Protein AF-S5U4H1-F1 (afdb_monomer_lite)

Radius of gyration: 19.57 Å; chains: 1; bounding box: 39×26×62 Å

Secondary structure (DSSP, 8-state):
-HHHHHHHHHTTGGGSHHHHHHHHHHHHHHHTT--GGGS-HHHHHHHHTSPPSS-TTS-SEEEEEEEEE--TTTS--EEEEEEE-TT--EEEEEESHHHHHHHTTS-HHHHHHHHHHTPPEE--S----GGGG--

Structure (mmCIF, N/CA/C/O backbone):
data_AF-S5U4H1-F1
#
_entry.id   AF-S5U4H1-F1
#
loop_
_atom_site.group_PDB
_atom_site.id
_atom_site.type_symbol
_atom_site.label_atom_id
_atom_site.label_alt_id
_atom_site.label_comp_id
_atom_site.label_asym_id
_atom_site.label_entity_id
_atom_site.label_seq_id
_atom_site.pdbx_PDB_ins_code
_atom_site.Cartn_x
_atom_site.Cartn_y
_atom_site.Cartn_z
_atom_site.occupancy
_atom_site.B_iso_or_equiv
_atom_site.auth_seq_id
_atom_site.auth_comp_id
_atom_site.auth_asym_id
_atom_site.auth_atom_id
_atom_site.pdbx_PDB_model_num
ATOM 1 N N . MET A 1 1 ? 8.589 0.897 -22.927 1.00 84.12 1 MET A N 1
ATOM 2 C CA . MET A 1 1 ? 9.358 1.305 -21.729 1.00 84.12 1 MET A CA 1
ATOM 3 C C . MET A 1 1 ? 8.485 1.900 -20.622 1.00 84.12 1 MET A C 1
ATOM 5 O O . MET A 1 1 ? 8.390 1.285 -19.571 1.00 84.12 1 MET A O 1
ATOM 9 N N . PHE A 1 2 ? 7.775 3.015 -20.851 1.00 85.06 2 PHE A N 1
ATOM 10 C CA . PHE A 1 2 ? 6.948 3.681 -19.823 1.00 85.06 2 PHE A CA 1
ATOM 11 C C . PHE A 1 2 ? 6.022 2.737 -19.030 1.00 85.06 2 PHE A C 1
ATOM 13 O O . PHE A 1 2 ? 6.059 2.735 -17.803 1.00 85.06 2 PHE A O 1
ATOM 20 N N . LYS A 1 3 ? 5.258 1.877 -19.722 1.00 88.88 3 LYS A N 1
ATOM 21 C CA . LYS A 1 3 ? 4.344 0.912 -19.085 1.00 88.88 3 LYS A CA 1
ATOM 22 C C . LYS A 1 3 ? 5.059 -0.038 -18.112 1.00 88.88 3 LYS A C 1
ATOM 24 O O . LYS A 1 3 ? 4.545 -0.269 -17.030 1.00 88.88 3 LYS A O 1
ATOM 29 N N . ILE A 1 4 ? 6.251 -0.527 -18.463 1.00 90.94 4 ILE A N 1
ATOM 30 C CA . ILE A 1 4 ? 7.051 -1.424 -17.610 1.00 90.94 4 ILE A CA 1
ATOM 31 C C . ILE A 1 4 ? 7.493 -0.689 -16.341 1.00 90.94 4 ILE A C 1
ATOM 33 O O . ILE A 1 4 ? 7.257 -1.178 -15.239 1.00 90.94 4 ILE A O 1
ATOM 37 N N . CYS A 1 5 ? 8.070 0.512 -16.482 1.00 91.12 5 CYS A N 1
ATOM 38 C CA . CYS A 1 5 ? 8.473 1.325 -15.330 1.00 91.12 5 CYS A CA 1
ATOM 39 C C . CYS A 1 5 ? 7.283 1.627 -14.413 1.00 91.12 5 CYS A C 1
ATOM 41 O O . CYS A 1 5 ? 7.394 1.514 -13.195 1.00 91.12 5 CYS A O 1
ATOM 43 N N . LEU A 1 6 ? 6.134 1.971 -15.000 1.00 90.31 6 LEU A N 1
ATOM 44 C CA . LEU A 1 6 ? 4.914 2.239 -14.253 1.00 90.31 6 LEU A CA 1
ATOM 45 C C . LEU A 1 6 ? 4.444 1.001 -13.476 1.00 90.31 6 LEU A C 1
ATOM 47 O O . LEU A 1 6 ? 4.131 1.119 -12.296 1.00 90.31 6 LEU A O 1
ATOM 51 N N . THR A 1 7 ? 4.449 -0.186 -14.089 1.00 90.44 7 THR A N 1
ATOM 52 C CA . THR A 1 7 ? 4.099 -1.440 -13.403 1.00 90.44 7 THR A CA 1
ATOM 53 C C . THR A 1 7 ? 5.049 -1.745 -12.240 1.00 90.44 7 THR A C 1
ATOM 55 O O . THR A 1 7 ? 4.583 -2.096 -11.157 1.00 90.44 7 THR A O 1
ATOM 58 N N . ILE A 1 8 ? 6.362 -1.541 -12.408 1.00 91.19 8 ILE A N 1
ATOM 59 C CA . ILE A 1 8 ? 7.360 -1.707 -11.331 1.00 91.19 8 ILE A CA 1
ATOM 60 C C . ILE A 1 8 ? 7.074 -0.756 -10.156 1.00 91.19 8 ILE A C 1
ATOM 62 O O . ILE A 1 8 ? 7.193 -1.145 -8.991 1.00 91.19 8 ILE A O 1
ATOM 66 N N . LEU A 1 9 ? 6.680 0.488 -10.440 1.00 88.25 9 LEU A N 1
ATOM 67 C CA . LEU A 1 9 ? 6.338 1.472 -9.412 1.00 88.25 9 LEU A CA 1
ATOM 68 C C . LEU A 1 9 ? 5.032 1.118 -8.688 1.00 88.25 9 LEU A C 1
ATOM 70 O O . LEU A 1 9 ? 5.018 1.093 -7.458 1.00 88.25 9 LEU A O 1
ATOM 74 N N . ILE A 1 10 ? 3.971 0.794 -9.435 1.00 85.12 10 ILE A N 1
ATOM 75 C CA . ILE A 1 10 ? 2.646 0.445 -8.894 1.00 85.12 10 ILE A CA 1
ATOM 76 C C . ILE A 1 10 ? 2.713 -0.801 -8.006 1.00 85.12 10 ILE A C 1
ATOM 78 O O . ILE A 1 10 ? 2.098 -0.821 -6.943 1.00 85.12 10 ILE A O 1
ATOM 82 N N . ASN A 1 11 ? 3.495 -1.809 -8.394 1.00 86.06 11 ASN A N 1
ATOM 83 C CA . ASN A 1 11 ? 3.645 -3.039 -7.615 1.00 86.06 11 ASN A CA 1
ATOM 84 C C . ASN A 1 11 ? 4.663 -2.907 -6.464 1.00 86.06 11 ASN A C 1
ATOM 86 O O . ASN A 1 11 ? 4.898 -3.860 -5.721 1.00 86.06 11 ASN A O 1
ATOM 90 N N . GLY A 1 12 ? 5.313 -1.748 -6.312 1.00 84.88 12 GLY A N 1
ATOM 91 C CA . GLY A 1 12 ? 6.340 -1.532 -5.290 1.00 84.88 12 GLY A CA 1
ATOM 92 C C . GLY A 1 12 ? 7.660 -2.264 -5.552 1.00 84.88 12 GLY A C 1
ATOM 93 O O . GLY A 1 12 ? 8.528 -2.287 -4.687 1.00 84.88 12 GLY A O 1
ATOM 94 N N . LEU A 1 13 ? 7.863 -2.834 -6.740 1.00 89.88 13 LEU A N 1
ATOM 95 C CA . LEU A 1 13 ? 9.038 -3.650 -7.071 1.00 89.88 13 LEU A CA 1
ATOM 96 C C . LEU A 1 13 ? 10.346 -2.847 -7.119 1.00 89.88 13 LEU A C 1
ATOM 98 O O . LEU A 1 13 ? 11.428 -3.422 -7.060 1.00 89.88 13 LEU A O 1
ATOM 102 N N . HIS A 1 14 ? 10.270 -1.517 -7.146 1.00 90.31 14 HIS A N 1
ATOM 103 C CA . HIS A 1 14 ? 11.418 -0.619 -6.996 1.00 90.31 14 HIS A CA 1
ATOM 104 C C . HIS A 1 14 ? 12.097 -0.683 -5.613 1.00 90.31 14 HIS A C 1
ATOM 106 O O . HIS A 1 14 ? 13.197 -0.158 -5.472 1.00 90.31 14 HIS A O 1
ATOM 112 N N . TYR A 1 15 ? 11.481 -1.336 -4.615 1.00 86.44 15 TYR A N 1
ATOM 113 C CA . TYR A 1 15 ? 12.135 -1.692 -3.344 1.00 86.44 15 TYR A CA 1
ATOM 114 C C . TYR A 1 15 ? 13.013 -2.942 -3.428 1.00 86.44 15 TYR A C 1
ATOM 116 O O . TYR A 1 15 ? 13.716 -3.253 -2.470 1.00 86.44 15 TYR A O 1
ATOM 124 N N . THR A 1 16 ? 12.964 -3.675 -4.539 1.00 89.00 16 THR A N 1
ATOM 125 C CA . THR A 1 16 ? 13.850 -4.817 -4.784 1.00 89.00 16 THR A CA 1
ATOM 126 C C . THR A 1 16 ? 15.118 -4.351 -5.489 1.00 89.00 16 THR A C 1
ATOM 128 O O . THR A 1 16 ? 15.075 -3.416 -6.291 1.00 89.00 16 THR A O 1
ATOM 131 N N . ASP A 1 17 ? 16.237 -5.040 -5.261 1.00 90.31 17 ASP A N 1
ATOM 132 C CA . ASP A 1 17 ? 17.506 -4.707 -5.921 1.00 90.31 17 ASP A CA 1
ATOM 133 C C . ASP A 1 17 ? 17.388 -4.736 -7.450 1.00 90.31 17 ASP A C 1
ATOM 135 O O . ASP A 1 17 ? 17.949 -3.880 -8.134 1.00 90.31 17 ASP A O 1
ATOM 139 N N . LYS A 1 18 ? 16.639 -5.706 -7.992 1.00 92.06 18 LYS A N 1
ATOM 140 C CA . LYS A 1 18 ? 16.431 -5.859 -9.438 1.00 92.06 18 LYS A CA 1
ATOM 141 C C . LYS A 1 18 ? 15.586 -4.715 -10.000 1.00 92.06 18 LYS A C 1
ATOM 143 O O . LYS A 1 18 ? 16.014 -4.039 -10.930 1.00 92.06 18 LYS A O 1
ATOM 148 N N . GLY A 1 19 ? 14.430 -4.438 -9.392 1.00 92.00 19 GLY A N 1
ATOM 149 C CA . GLY A 1 19 ? 13.555 -3.347 -9.827 1.00 92.00 19 GLY A CA 1
ATOM 150 C C . GLY A 1 19 ? 14.214 -1.971 -9.703 1.00 92.00 19 GLY A C 1
ATOM 151 O O . GLY A 1 19 ? 14.076 -1.143 -10.602 1.00 92.00 19 GLY A O 1
ATOM 152 N N . HIS A 1 20 ? 14.984 -1.736 -8.636 1.00 91.62 20 HIS A N 1
ATOM 153 C CA . HIS A 1 20 ? 15.743 -0.499 -8.454 1.00 91.62 20 HIS A CA 1
ATOM 154 C C . HIS A 1 20 ? 16.811 -0.313 -9.542 1.00 91.62 20 HIS A C 1
ATOM 156 O O . HIS A 1 20 ? 16.839 0.722 -10.211 1.00 91.62 20 HIS A O 1
ATOM 162 N N . LYS A 1 21 ? 17.658 -1.329 -9.766 1.00 93.00 21 LYS A N 1
ATOM 163 C CA . LYS A 1 21 ? 18.706 -1.297 -10.802 1.00 93.00 21 LYS A CA 1
ATOM 164 C C . LYS A 1 21 ? 18.123 -1.088 -12.196 1.00 93.00 21 LYS A C 1
ATOM 166 O O . LYS A 1 21 ? 18.650 -0.280 -12.961 1.00 93.00 21 LYS A O 1
ATOM 171 N N . PHE A 1 22 ? 17.017 -1.760 -12.503 1.00 93.12 22 PHE A N 1
ATOM 172 C CA . PHE A 1 22 ? 16.329 -1.599 -13.776 1.00 93.12 22 PHE A CA 1
ATOM 173 C C . PHE A 1 22 ? 15.840 -0.161 -13.990 1.00 93.12 22 PHE A C 1
ATOM 175 O O . PHE A 1 22 ? 16.097 0.422 -15.041 1.00 93.12 22 PHE A O 1
ATOM 182 N N . LEU A 1 23 ? 15.192 0.454 -12.990 1.00 91.62 23 LEU A N 1
ATOM 183 C CA . LEU A 1 23 ? 14.710 1.837 -13.099 1.00 91.62 23 LEU A CA 1
ATOM 184 C C . LEU A 1 23 ? 15.846 2.855 -13.260 1.00 91.62 23 LEU A C 1
ATOM 186 O O . LEU A 1 23 ? 15.699 3.797 -14.036 1.00 91.62 23 LEU A O 1
ATOM 190 N N . LEU A 1 24 ? 16.988 2.655 -12.594 1.00 90.44 24 LEU A N 1
ATOM 191 C CA . LEU A 1 24 ? 18.173 3.498 -12.801 1.00 90.44 24 LEU A CA 1
ATOM 192 C C . LEU A 1 24 ? 18.696 3.413 -14.242 1.00 90.44 24 LEU A C 1
ATOM 194 O O . LEU A 1 24 ? 19.126 4.415 -14.814 1.00 90.44 24 LEU A O 1
ATOM 198 N N . ASN A 1 25 ? 18.638 2.225 -14.846 1.00 88.50 25 ASN A N 1
ATOM 199 C CA . ASN A 1 25 ? 19.072 2.008 -16.224 1.00 88.50 25 ASN A CA 1
ATOM 200 C C . ASN A 1 25 ? 17.993 2.339 -17.268 1.00 88.50 25 ASN A C 1
ATOM 202 O O . ASN A 1 25 ? 18.329 2.515 -18.438 1.00 88.50 25 ASN A O 1
ATOM 206 N N . ALA A 1 26 ? 16.730 2.511 -16.867 1.00 86.56 26 ALA A N 1
ATOM 207 C CA . ALA A 1 26 ? 15.622 2.803 -17.774 1.00 86.56 26 ALA A CA 1
ATOM 208 C C . ALA A 1 26 ? 15.862 4.058 -18.625 1.00 86.56 26 ALA A C 1
ATOM 210 O O . ALA A 1 26 ? 15.556 4.058 -19.817 1.00 86.56 26 ALA A O 1
ATOM 211 N N . ASN A 1 27 ? 16.483 5.093 -18.049 1.00 79.06 27 ASN A N 1
ATOM 212 C CA . ASN A 1 27 ? 16.847 6.305 -18.787 1.00 79.06 27 ASN A CA 1
ATOM 213 C C . ASN A 1 27 ? 17.827 6.024 -19.933 1.00 79.06 27 ASN A C 1
ATOM 215 O O . ASN A 1 27 ? 17.708 6.640 -20.986 1.00 79.06 27 ASN A O 1
ATOM 219 N N . LYS A 1 28 ? 18.752 5.070 -19.770 1.00 81.69 28 LYS A N 1
ATOM 220 C CA . LYS A 1 28 ? 19.687 4.675 -20.835 1.00 81.69 28 LYS A CA 1
ATOM 221 C C . LYS A 1 28 ? 18.957 3.970 -21.975 1.00 81.69 28 LYS A C 1
ATOM 223 O O . LYS A 1 28 ? 19.243 4.240 -23.135 1.00 81.69 28 LYS A O 1
ATOM 228 N N . TYR A 1 29 ? 17.983 3.116 -21.659 1.00 80.56 29 TYR A N 1
ATOM 229 C CA . TYR A 1 29 ? 17.185 2.430 -22.679 1.00 80.56 29 TYR A CA 1
ATOM 230 C C . TYR A 1 29 ? 16.307 3.398 -23.481 1.00 80.56 29 TYR A C 1
ATO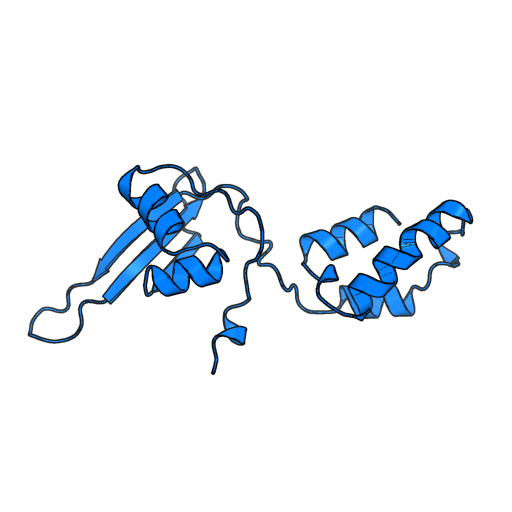M 232 O O . TYR A 1 29 ? 16.150 3.225 -24.686 1.00 80.56 29 TYR A O 1
ATOM 240 N N . ILE A 1 30 ? 15.775 4.434 -22.824 1.00 77.25 30 ILE A N 1
ATOM 241 C CA . ILE A 1 30 ? 14.987 5.492 -23.474 1.00 77.25 30 ILE A CA 1
ATOM 242 C C . ILE A 1 30 ? 15.889 6.397 -24.324 1.00 77.25 30 ILE A C 1
ATOM 244 O O . ILE A 1 30 ? 15.559 6.670 -25.473 1.00 77.25 30 ILE A O 1
ATOM 248 N N . ALA A 1 31 ? 17.027 6.842 -23.783 1.00 75.38 31 ALA A N 1
ATOM 249 C CA . ALA A 1 31 ? 17.933 7.769 -24.464 1.00 75.38 31 ALA A CA 1
ATOM 250 C C . ALA A 1 31 ? 18.606 7.158 -25.702 1.00 75.38 31 ALA A C 1
ATOM 252 O O . ALA A 1 31 ? 18.852 7.862 -26.676 1.00 75.38 31 ALA A O 1
ATOM 253 N N . ASN A 1 32 ? 18.867 5.850 -25.686 1.00 76.69 32 ASN A N 1
ATOM 254 C CA . ASN A 1 32 ? 19.513 5.156 -26.798 1.00 76.69 32 ASN A CA 1
ATOM 255 C C . ASN A 1 32 ? 18.550 4.778 -27.938 1.00 76.69 32 ASN A C 1
ATOM 257 O O . ASN A 1 32 ? 18.984 4.104 -28.867 1.00 76.69 32 ASN A O 1
ATOM 261 N N . ASN A 1 33 ? 17.265 5.170 -27.882 1.00 69.06 33 ASN A N 1
ATOM 262 C CA . ASN A 1 33 ? 16.245 4.789 -28.871 1.00 69.06 33 ASN A CA 1
ATOM 263 C C . ASN A 1 33 ? 16.246 3.281 -29.183 1.00 69.06 33 ASN A C 1
ATOM 265 O O . ASN A 1 33 ? 16.021 2.870 -30.323 1.00 69.06 33 ASN A O 1
ATOM 269 N N . LEU A 1 34 ? 16.515 2.450 -28.169 1.00 72.06 34 LEU A N 1
ATOM 270 C CA . LEU A 1 34 ? 16.529 1.006 -28.357 1.00 72.06 34 LEU A CA 1
ATOM 271 C C . LEU A 1 34 ? 15.177 0.561 -28.900 1.00 72.06 34 LEU A C 1
ATOM 273 O O . LEU A 1 34 ? 14.123 0.982 -28.403 1.00 72.06 34 LEU A O 1
ATOM 277 N N . SER A 1 35 ? 15.213 -0.297 -29.919 1.00 74.94 35 SER A N 1
ATOM 278 C CA . SER A 1 35 ? 13.987 -0.889 -30.420 1.00 74.94 35 SER A CA 1
ATOM 279 C C . SER A 1 35 ? 13.366 -1.737 -29.314 1.00 74.94 35 SER A C 1
ATOM 281 O O . SER A 1 35 ? 14.030 -2.192 -28.379 1.00 74.94 35 SER A O 1
ATOM 283 N N . ILE A 1 36 ? 12.063 -1.981 -29.417 1.00 76.56 36 ILE A N 1
ATOM 284 C CA . ILE A 1 36 ? 11.368 -2.814 -28.437 1.00 76.56 36 ILE A CA 1
ATOM 285 C C . ILE A 1 36 ? 11.975 -4.223 -28.340 1.00 76.56 36 ILE A C 1
ATOM 287 O O . ILE A 1 36 ? 11.863 -4.848 -27.294 1.00 76.56 36 ILE A O 1
ATOM 291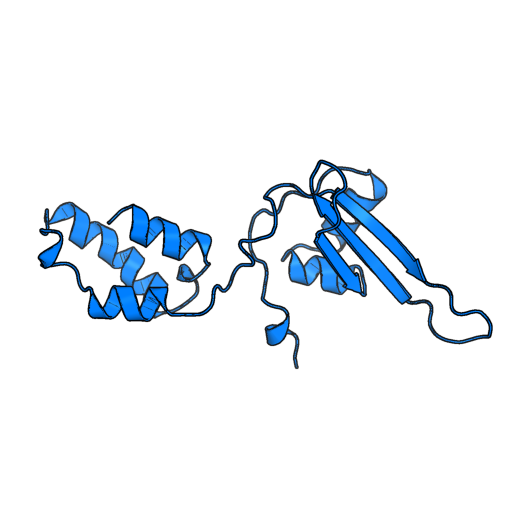 N N . LEU A 1 37 ? 12.640 -4.702 -29.395 1.00 77.81 37 LEU A N 1
ATOM 292 C CA . LEU A 1 37 ? 13.277 -6.018 -29.453 1.00 77.81 37 LEU A CA 1
ATOM 293 C C . LEU A 1 37 ? 14.597 -6.070 -28.670 1.00 77.81 37 LEU A C 1
ATOM 295 O O . LEU A 1 37 ? 14.965 -7.137 -28.191 1.00 77.81 37 LEU A O 1
ATOM 299 N N . ASP A 1 38 ? 15.256 -4.926 -28.477 1.00 82.56 38 ASP A N 1
ATOM 300 C CA . ASP A 1 38 ? 16.577 -4.828 -27.836 1.00 82.56 38 ASP A CA 1
ATOM 301 C C . ASP A 1 38 ? 16.494 -4.594 -26.321 1.00 82.56 38 ASP A C 1
ATOM 303 O O . ASP A 1 38 ? 17.507 -4.430 -25.636 1.00 82.56 38 ASP A O 1
ATOM 307 N N . LEU A 1 39 ? 15.278 -4.537 -25.773 1.00 84.88 39 LEU A N 1
ATOM 308 C CA . LEU A 1 39 ? 15.083 -4.417 -24.336 1.00 84.88 39 LEU A CA 1
ATOM 309 C C . LEU A 1 39 ? 15.531 -5.704 -23.625 1.00 84.88 39 LEU A C 1
ATOM 311 O O . LEU A 1 39 ? 15.392 -6.799 -24.174 1.00 84.88 39 LEU A O 1
ATOM 315 N N . PRO A 1 40 ? 16.020 -5.610 -22.374 1.00 89.31 40 PRO A N 1
ATOM 316 C CA . PRO A 1 40 ? 16.428 -6.774 -21.593 1.00 89.31 40 PRO A CA 1
ATOM 317 C C . PRO A 1 40 ? 15.197 -7.544 -21.083 1.00 89.31 40 PRO A C 1
ATOM 319 O O . PRO A 1 40 ? 14.912 -7.577 -19.887 1.00 89.31 40 PRO A O 1
ATOM 322 N N . TRP A 1 41 ? 14.444 -8.167 -21.994 1.00 90.38 41 TRP A N 1
ATOM 323 C CA . TRP A 1 41 ? 13.164 -8.826 -21.713 1.00 90.38 41 TRP A CA 1
ATOM 324 C C . TRP A 1 41 ? 13.260 -9.872 -20.614 1.00 90.38 41 TRP A C 1
ATOM 326 O O . TRP A 1 41 ? 12.424 -9.894 -19.722 1.00 90.38 41 TRP A O 1
ATOM 336 N N . LYS A 1 42 ? 14.343 -10.652 -20.594 1.00 92.31 42 LYS A N 1
ATOM 337 C CA . LYS A 1 42 ? 14.583 -11.638 -19.536 1.00 92.31 42 LYS A CA 1
ATOM 338 C C . LYS A 1 42 ? 14.648 -11.012 -18.137 1.00 92.31 42 LYS A C 1
ATOM 340 O O . LYS A 1 42 ? 14.146 -11.599 -17.187 1.00 92.31 42 LYS A O 1
ATOM 345 N N . GLU A 1 43 ? 15.272 -9.841 -18.002 1.00 92.06 43 GLU A N 1
ATOM 346 C CA . GLU A 1 43 ? 15.332 -9.115 -16.727 1.00 92.06 43 GLU A CA 1
ATOM 347 C C . GLU A 1 43 ? 13.971 -8.500 -16.387 1.00 92.06 43 GLU A C 1
ATOM 349 O O . GLU A 1 43 ? 13.526 -8.571 -15.244 1.00 92.06 43 GLU A O 1
ATOM 354 N N . ILE A 1 44 ? 13.283 -7.945 -17.389 1.00 92.94 44 ILE A N 1
ATOM 355 C CA . ILE A 1 44 ? 11.939 -7.380 -17.232 1.00 92.94 44 ILE A CA 1
ATOM 356 C C . ILE A 1 44 ? 10.964 -8.447 -16.727 1.00 92.94 44 ILE A C 1
ATOM 358 O O . ILE A 1 44 ? 10.268 -8.208 -15.743 1.00 92.94 44 ILE A O 1
ATOM 362 N N . ASP A 1 45 ? 10.941 -9.624 -17.345 1.00 94.56 45 ASP A N 1
ATOM 363 C CA . ASP A 1 45 ? 10.041 -10.719 -16.977 1.00 94.56 45 ASP A CA 1
ATOM 364 C C . ASP A 1 45 ? 10.349 -11.260 -15.572 1.00 94.56 45 ASP A C 1
ATOM 366 O O . ASP A 1 45 ? 9.444 -11.521 -14.776 1.00 94.56 45 ASP A O 1
ATOM 370 N N . ASP A 1 46 ? 11.629 -11.361 -15.214 1.00 95.25 46 ASP A N 1
ATOM 371 C CA . ASP A 1 46 ? 12.072 -11.765 -13.874 1.00 95.25 46 ASP A CA 1
ATOM 372 C C . ASP A 1 46 ? 11.715 -10.727 -12.791 1.00 95.25 46 ASP A C 1
ATOM 374 O O . ASP A 1 46 ? 11.429 -11.086 -11.650 1.00 95.25 46 ASP A O 1
ATOM 378 N N . ILE A 1 47 ? 11.664 -9.435 -13.128 1.00 94.50 47 ILE A N 1
ATOM 379 C CA . ILE A 1 47 ? 11.143 -8.402 -12.223 1.00 94.50 47 ILE A CA 1
ATOM 380 C C . ILE A 1 47 ? 9.618 -8.504 -12.127 1.00 94.50 47 ILE A C 1
ATOM 382 O O . ILE A 1 47 ? 9.077 -8.564 -11.026 1.00 94.50 47 ILE A O 1
ATOM 386 N N . LEU A 1 48 ? 8.912 -8.526 -13.259 1.00 93.44 48 LEU A N 1
ATOM 387 C CA . LEU A 1 48 ? 7.447 -8.470 -13.306 1.00 93.44 48 LEU A CA 1
ATOM 388 C C . LEU A 1 48 ? 6.756 -9.740 -12.788 1.00 93.44 48 LEU A C 1
ATOM 390 O O . LEU A 1 48 ? 5.589 -9.673 -12.408 1.00 93.44 48 LEU A O 1
ATOM 394 N N . SER A 1 49 ? 7.461 -10.871 -12.737 1.00 93.62 49 SER A N 1
ATOM 395 C CA . SER A 1 49 ? 6.977 -12.118 -12.127 1.00 93.62 49 SER A CA 1
ATOM 396 C C . SER A 1 49 ? 7.055 -12.132 -10.596 1.00 93.62 49 SER A C 1
ATOM 398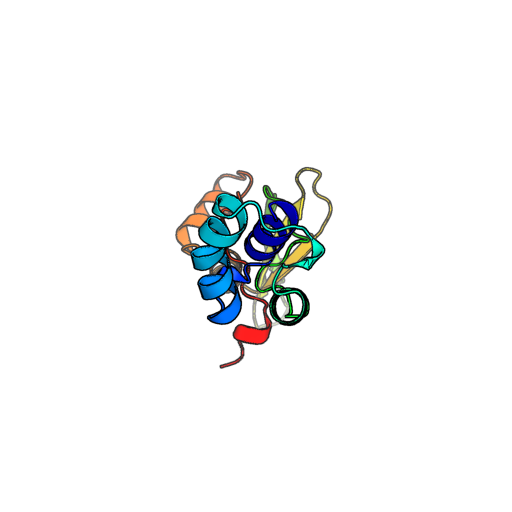 O O . SER A 1 49 ? 6.485 -13.022 -9.960 1.00 93.62 49 SER A O 1
ATOM 400 N N . GLN A 1 50 ? 7.723 -11.153 -9.977 1.00 89.88 50 GLN A N 1
ATOM 401 C CA . GLN A 1 50 ? 7.786 -11.051 -8.521 1.00 89.88 50 GLN A CA 1
ATOM 402 C C . GLN A 1 50 ? 6.421 -10.670 -7.936 1.00 89.88 50 GLN A C 1
ATOM 404 O O . GLN A 1 50 ? 5.688 -9.867 -8.523 1.00 89.88 50 GLN A O 1
ATOM 409 N N . PRO A 1 51 ? 6.069 -11.200 -6.750 1.00 86.75 51 PRO A N 1
ATOM 410 C CA . PRO A 1 51 ? 4.834 -10.822 -6.085 1.00 86.75 51 PRO A CA 1
ATOM 411 C C . PRO A 1 51 ? 4.845 -9.326 -5.772 1.00 86.75 51 PRO A C 1
ATOM 413 O O . PRO A 1 51 ? 5.851 -8.781 -5.311 1.00 86.75 51 PRO A O 1
ATOM 416 N N . SER A 1 52 ? 3.702 -8.674 -5.988 1.00 84.12 52 SER A N 1
ATOM 417 C CA . SER A 1 52 ? 3.550 -7.261 -5.659 1.00 84.12 52 SER A CA 1
ATOM 418 C C . SER A 1 52 ? 3.862 -7.030 -4.183 1.00 84.12 52 SER A C 1
ATOM 420 O O . SER A 1 52 ? 3.319 -7.698 -3.298 1.00 84.12 52 SER A O 1
ATOM 422 N N . ILE A 1 53 ? 4.747 -6.070 -3.921 1.00 80.81 53 ILE A N 1
ATOM 423 C CA . ILE A 1 53 ? 5.043 -5.623 -2.564 1.00 80.81 53 ILE A CA 1
ATOM 424 C C . ILE A 1 53 ? 3.856 -4.818 -2.052 1.00 80.81 53 ILE A C 1
ATOM 426 O O . ILE A 1 53 ? 3.522 -4.951 -0.882 1.00 80.81 53 ILE A O 1
ATOM 430 N N . PHE A 1 54 ? 3.215 -4.033 -2.923 1.00 77.19 54 PHE A N 1
ATOM 431 C CA . PHE A 1 54 ? 2.036 -3.232 -2.604 1.00 77.19 54 PHE A CA 1
ATOM 432 C C . PHE A 1 54 ? 0.734 -3.990 -2.878 1.00 77.19 54 PHE A C 1
ATOM 434 O O . PHE A 1 54 ? 0.633 -4.781 -3.812 1.00 77.19 54 PHE A O 1
ATOM 441 N N . ASP A 1 55 ? -0.297 -3.715 -2.089 1.00 75.88 55 ASP A N 1
ATOM 442 C CA . ASP A 1 55 ? -1.644 -4.236 -2.305 1.00 75.88 55 ASP A CA 1
ATOM 443 C C . ASP A 1 55 ? -2.395 -3.293 -3.262 1.00 75.88 55 ASP A C 1
ATOM 445 O O . ASP A 1 55 ? -2.939 -2.247 -2.914 1.00 75.88 55 ASP A O 1
ATOM 449 N N . THR A 1 56 ? -2.331 -3.655 -4.538 1.00 73.56 56 THR A N 1
ATOM 450 C CA . THR A 1 56 ? -2.866 -2.881 -5.663 1.00 73.56 56 THR A CA 1
ATOM 451 C C . THR A 1 56 ? -4.392 -2.847 -5.706 1.00 73.56 56 THR A C 1
ATOM 453 O O . THR A 1 56 ? -4.956 -2.080 -6.483 1.00 73.56 56 THR A O 1
ATOM 456 N N . ASN A 1 57 ? -5.065 -3.635 -4.863 1.00 74.44 57 A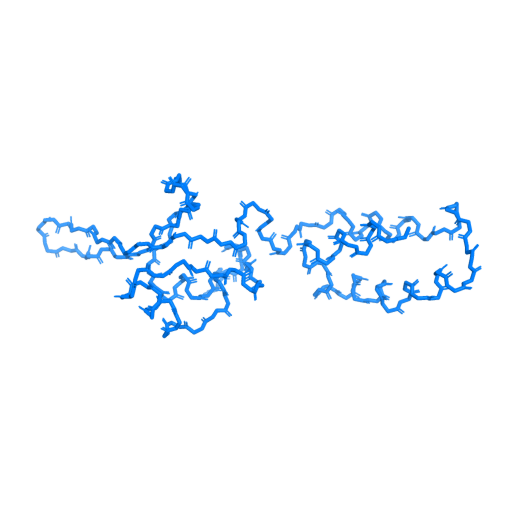SN A N 1
ATOM 457 C CA . ASN A 1 57 ? -6.522 -3.685 -4.793 1.00 74.44 57 ASN A CA 1
ATOM 458 C C . ASN A 1 57 ? -7.102 -2.635 -3.838 1.00 74.44 57 ASN A C 1
ATOM 460 O O . ASN A 1 57 ? -8.317 -2.437 -3.818 1.00 74.44 57 ASN A O 1
ATOM 464 N N . LEU A 1 58 ? -6.264 -1.956 -3.044 1.00 77.75 58 LEU A N 1
ATOM 465 C CA . LEU A 1 58 ? -6.732 -0.924 -2.131 1.00 77.75 58 LEU A CA 1
ATOM 466 C C . LEU A 1 58 ? -6.867 0.428 -2.852 1.00 77.75 58 LEU A C 1
ATOM 468 O O . LEU A 1 58 ? -5.872 0.944 -3.372 1.00 77.75 58 LEU A O 1
ATOM 472 N N . PRO A 1 59 ? -8.053 1.064 -2.836 1.00 80.25 59 PRO A N 1
ATOM 473 C CA . PRO A 1 59 ? -8.230 2.394 -3.398 1.00 80.25 59 PRO A CA 1
ATOM 474 C C . PRO A 1 59 ? -7.287 3.420 -2.761 1.00 80.25 59 PRO A C 1
ATOM 476 O O . PRO A 1 59 ? -6.956 3.352 -1.576 1.00 80.25 59 PRO A O 1
ATOM 479 N N . TYR A 1 60 ? -6.911 4.440 -3.533 1.00 81.19 60 TYR A N 1
ATOM 480 C CA . TYR A 1 60 ? -6.082 5.542 -3.034 1.00 81.19 60 TYR A CA 1
ATOM 481 C C . TYR A 1 60 ? -6.731 6.292 -1.857 1.00 81.19 60 TYR A C 1
ATOM 483 O O . TYR A 1 60 ? -6.031 6.829 -0.999 1.00 81.19 60 TYR A O 1
ATOM 491 N N . LYS A 1 61 ? -8.068 6.330 -1.800 1.00 88.06 61 LYS A N 1
ATOM 492 C CA . LYS A 1 61 ? -8.828 6.878 -0.673 1.00 88.06 61 LYS A CA 1
ATOM 493 C C . LYS A 1 61 ? -9.772 5.821 -0.123 1.00 88.06 61 LYS A C 1
ATOM 495 O O . LYS A 1 61 ? -10.544 5.243 -0.881 1.00 88.06 61 LYS A O 1
ATOM 500 N N . THR A 1 62 ? -9.752 5.633 1.187 1.00 90.12 62 THR A N 1
ATOM 501 C CA . THR A 1 62 ? -10.586 4.648 1.883 1.00 90.12 62 THR A CA 1
ATOM 502 C C . THR A 1 62 ? -11.237 5.265 3.106 1.00 90.12 62 THR A C 1
ATOM 504 O O . THR A 1 62 ? -10.608 6.060 3.808 1.00 90.12 62 THR A O 1
ATOM 507 N N . ASN A 1 63 ? -12.461 4.855 3.411 1.00 91.62 63 ASN A N 1
ATOM 508 C CA . ASN A 1 63 ? -13.067 5.143 4.704 1.00 91.62 63 ASN A CA 1
ATOM 509 C C . ASN A 1 63 ? -12.565 4.122 5.729 1.00 91.62 63 ASN A C 1
ATOM 511 O O . ASN A 1 63 ? -12.422 2.939 5.416 1.00 91.62 63 ASN A O 1
ATOM 515 N N . ILE A 1 64 ? -12.300 4.566 6.957 1.00 91.81 64 ILE A N 1
ATOM 516 C CA . ILE A 1 64 ? -11.889 3.680 8.048 1.00 91.81 64 ILE A CA 1
ATOM 517 C C . ILE A 1 64 ? -12.796 3.876 9.256 1.00 91.81 64 ILE A C 1
ATOM 519 O O . ILE A 1 64 ? -13.107 5.007 9.615 1.00 91.81 64 ILE A O 1
ATOM 523 N N . LYS A 1 65 ? -13.214 2.783 9.899 1.00 92.69 65 LYS A N 1
ATOM 524 C CA . LYS A 1 65 ? -14.024 2.830 11.126 1.00 92.69 65 LYS A CA 1
ATOM 525 C C . LYS A 1 65 ? -13.487 1.874 12.174 1.00 92.69 65 LYS A C 1
ATOM 527 O O . LYS A 1 65 ? -13.091 0.756 11.854 1.00 92.69 65 LYS A O 1
ATOM 532 N N . ASN A 1 66 ? -13.496 2.308 13.431 1.00 90.50 66 ASN A N 1
ATOM 533 C CA . ASN A 1 66 ? -13.185 1.420 14.543 1.00 90.50 66 ASN A CA 1
ATOM 534 C C . ASN A 1 66 ? -14.295 0.382 14.692 1.00 90.50 66 ASN A C 1
ATOM 536 O O . ASN A 1 66 ? -15.476 0.697 14.551 1.00 90.50 66 ASN A O 1
ATOM 540 N N . TYR A 1 67 ? -13.905 -0.828 15.061 1.00 88.62 67 TYR A N 1
ATOM 541 C CA . TYR A 1 67 ? -14.822 -1.813 15.603 1.00 88.62 67 TYR A CA 1
ATOM 542 C C . TYR A 1 67 ? -14.301 -2.325 16.931 1.00 88.62 67 TYR A C 1
ATOM 544 O O . TYR A 1 67 ? -13.092 -2.387 17.169 1.00 88.62 67 TYR A O 1
ATOM 552 N N . THR A 1 68 ? -15.244 -2.727 17.768 1.00 82.50 68 THR A N 1
ATOM 553 C CA . THR A 1 68 ? -14.979 -3.355 19.051 1.00 82.50 68 THR A CA 1
ATOM 554 C C . THR A 1 68 ? -15.881 -4.572 19.138 1.00 82.50 68 THR A C 1
ATOM 556 O O . THR A 1 68 ? -17.101 -4.441 19.167 1.00 82.50 68 THR A O 1
ATOM 559 N N . LEU A 1 69 ? -15.286 -5.759 19.160 1.00 72.25 69 LEU A N 1
ATOM 560 C CA . LEU A 1 69 ? -15.981 -6.996 19.475 1.00 72.25 69 LEU A CA 1
ATOM 561 C C . LEU A 1 69 ? -15.830 -7.249 20.975 1.00 72.25 69 LEU A C 1
ATOM 563 O O . LEU A 1 69 ? -14.726 -7.438 21.494 1.00 72.25 69 LEU A O 1
ATOM 567 N N . SER A 1 70 ? -16.964 -7.212 21.669 1.00 66.62 70 SER A N 1
ATOM 568 C CA . SER A 1 70 ? -17.081 -7.618 23.065 1.00 66.62 70 SER A CA 1
ATOM 569 C C . SER A 1 70 ? -17.321 -9.124 23.131 1.00 66.62 70 SER A C 1
ATOM 571 O O . SER A 1 70 ? -18.251 -9.630 22.505 1.00 66.62 70 SER A O 1
ATOM 573 N N . LEU A 1 71 ? -16.512 -9.833 23.917 1.00 56.75 71 LEU A N 1
ATOM 574 C CA . LEU A 1 71 ? -16.857 -11.163 24.405 1.00 56.75 71 LEU A CA 1
ATOM 575 C C . LEU A 1 71 ? -17.475 -10.995 25.796 1.00 56.75 71 LEU A C 1
ATOM 577 O O . LEU A 1 71 ? -16.813 -10.599 26.758 1.00 56.75 71 LEU A O 1
ATOM 581 N N . LYS A 1 72 ? -18.773 -11.286 25.895 1.00 50.91 72 LYS A N 1
ATOM 582 C CA . LYS A 1 72 ? -19.476 -11.439 27.174 1.00 50.91 72 LYS A CA 1
ATOM 583 C C . LYS A 1 72 ? -18.760 -12.530 27.992 1.00 50.91 72 LYS A C 1
ATOM 585 O O . LYS A 1 72 ? -18.410 -13.562 27.429 1.00 50.91 72 LYS A O 1
ATOM 590 N N . HIS A 1 73 ? -18.589 -12.318 29.301 1.00 57.72 73 HIS A N 1
ATOM 591 C CA . HIS A 1 73 ? -17.937 -13.241 30.257 1.00 57.72 73 HIS A CA 1
ATOM 592 C C . HIS A 1 73 ? -16.386 -13.285 30.241 1.00 57.72 73 HIS A C 1
ATOM 594 O O . HIS A 1 73 ? -15.771 -14.342 30.133 1.00 57.72 73 HIS A O 1
ATOM 600 N N . ASN A 1 74 ? -15.751 -12.131 30.483 1.00 55.62 74 ASN A N 1
ATOM 601 C CA . ASN A 1 74 ? -14.398 -12.001 31.061 1.00 55.62 74 ASN A CA 1
ATOM 602 C C . ASN A 1 74 ? -13.165 -12.484 30.261 1.00 55.62 74 ASN A C 1
ATOM 604 O O . ASN A 1 74 ? -12.147 -12.791 30.881 1.00 55.62 74 ASN A O 1
ATOM 608 N N . LYS A 1 75 ? -13.147 -12.441 28.918 1.00 54.38 75 LYS A N 1
ATOM 609 C CA . LYS A 1 75 ? -11.874 -12.461 28.150 1.00 54.38 75 LYS A CA 1
ATOM 610 C C . LYS A 1 75 ? -11.897 -11.601 26.879 1.00 54.38 75 LYS A C 1
ATOM 612 O O . LYS A 1 75 ? -12.921 -11.475 26.235 1.00 54.38 75 LYS A O 1
ATOM 617 N N . SER A 1 76 ? -10.722 -11.034 26.577 1.00 54.31 76 SER A N 1
ATOM 618 C CA . SER A 1 76 ? -10.289 -10.188 25.443 1.00 54.31 76 SER A CA 1
ATOM 619 C C . SER A 1 76 ? -11.365 -9.466 24.614 1.00 54.31 76 SER A C 1
ATOM 621 O O . SER A 1 76 ? -12.000 -10.030 23.727 1.00 54.31 76 SER A O 1
ATOM 623 N N . ILE A 1 77 ? -11.430 -8.148 24.819 1.00 65.75 77 ILE A N 1
ATOM 624 C CA . ILE A 1 77 ? -11.977 -7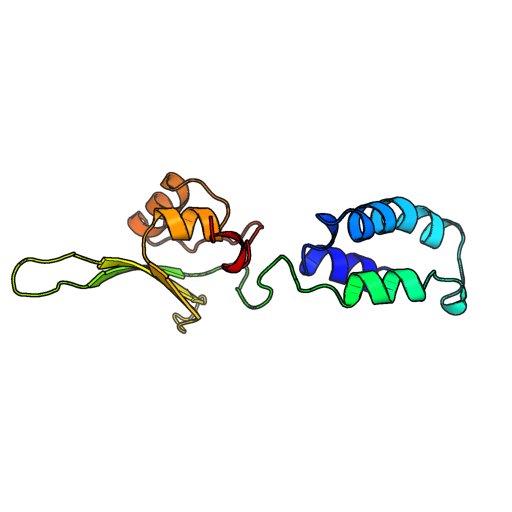.186 23.858 1.00 65.75 77 ILE A CA 1
ATOM 625 C C . ILE A 1 77 ? -11.053 -7.186 22.637 1.00 65.75 77 ILE A C 1
ATOM 627 O O . ILE A 1 77 ? -9.880 -6.820 22.751 1.00 65.75 77 ILE A O 1
ATOM 631 N N . THR A 1 78 ? -11.562 -7.584 21.471 1.00 68.31 78 THR A N 1
ATOM 632 C CA . THR A 1 78 ? -10.822 -7.412 20.215 1.00 68.31 78 THR A CA 1
ATOM 633 C C . THR A 1 78 ? -11.311 -6.146 19.534 1.00 68.31 78 THR A C 1
ATOM 635 O O . THR A 1 78 ? -12.483 -6.016 19.192 1.00 68.31 78 THR A O 1
ATOM 638 N N . SER A 1 79 ? -10.413 -5.182 19.358 1.00 81.00 79 SER A N 1
ATOM 639 C CA . SER A 1 79 ? -10.686 -3.960 18.608 1.00 81.00 79 SER A CA 1
ATOM 640 C C . SER A 1 79 ? -9.856 -3.919 17.336 1.00 81.00 79 SER A C 1
ATOM 642 O O . SER A 1 79 ? -8.790 -4.532 17.232 1.00 81.00 79 SER A O 1
ATOM 644 N N . GLY A 1 80 ? -10.343 -3.199 16.340 1.00 89.38 80 GLY A N 1
ATOM 645 C CA . GLY A 1 80 ? -9.622 -3.029 15.094 1.00 89.38 80 GLY A CA 1
ATOM 646 C C . GLY A 1 80 ? -10.272 -2.010 14.192 1.00 89.38 80 GLY A C 1
ATOM 647 O O . GLY A 1 80 ? -11.055 -1.176 14.641 1.00 89.38 80 GLY A O 1
ATOM 648 N N . VAL A 1 81 ? -9.900 -2.070 12.921 1.00 91.69 81 VAL A N 1
ATOM 649 C CA . VAL A 1 81 ? -10.331 -1.110 11.916 1.00 91.69 81 VAL A CA 1
ATOM 650 C C . VAL A 1 81 ? -10.951 -1.855 10.743 1.00 91.69 81 VAL A C 1
ATOM 652 O O . VAL A 1 81 ? -10.324 -2.736 10.150 1.00 91.69 81 VAL A O 1
ATOM 655 N N . TYR A 1 82 ? -12.191 -1.498 10.422 1.00 93.06 82 TYR A N 1
ATOM 656 C CA . TYR A 1 82 ? -12.802 -1.801 9.137 1.00 93.06 82 TYR A CA 1
ATOM 657 C C . TYR A 1 82 ? -12.329 -0.781 8.109 1.00 93.06 82 TYR A C 1
ATOM 659 O O . TYR A 1 82 ? -12.329 0.421 8.382 1.00 93.06 82 TYR A O 1
ATOM 667 N N . ILE A 1 83 ? -11.943 -1.268 6.936 1.00 91.12 83 ILE A N 1
ATOM 668 C CA . ILE A 1 83 ? -11.540 -0.465 5.788 1.00 91.12 83 ILE A CA 1
ATOM 669 C C . ILE A 1 83 ? -12.585 -0.661 4.693 1.00 91.12 83 ILE A C 1
ATOM 671 O O . ILE A 1 83 ? -12.902 -1.795 4.316 1.00 91.12 83 ILE A O 1
ATOM 675 N N . TYR A 1 84 ? -13.088 0.454 4.183 1.00 91.25 84 TYR A N 1
ATOM 676 C CA . TYR A 1 84 ? -14.078 0.518 3.120 1.00 91.25 84 TYR A CA 1
ATOM 677 C C . TYR A 1 84 ? -13.572 1.389 1.975 1.00 91.25 84 TYR A C 1
ATOM 679 O O . TYR A 1 84 ? -12.698 2.243 2.159 1.00 91.25 84 TYR A O 1
ATOM 687 N N . ASP A 1 85 ? -14.168 1.231 0.800 1.00 89.25 85 ASP A N 1
ATOM 688 C CA . ASP A 1 85 ? -14.042 2.236 -0.249 1.00 89.25 85 ASP A CA 1
ATOM 689 C C . ASP A 1 85 ? -14.809 3.527 0.122 1.00 89.25 85 ASP A C 1
ATOM 691 O O . ASP A 1 85 ? -15.378 3.664 1.214 1.00 89.25 85 ASP A O 1
ATOM 695 N N . LEU A 1 86 ? -14.819 4.504 -0.788 1.00 89.75 86 LEU A N 1
ATOM 696 C CA . LEU A 1 86 ? -15.530 5.770 -0.580 1.00 89.75 86 LEU A CA 1
ATOM 697 C C . LEU A 1 86 ? -17.060 5.625 -0.539 1.00 89.75 86 LEU A C 1
ATOM 699 O O . LEU A 1 86 ? -17.719 6.482 0.043 1.00 89.75 86 LEU A O 1
ATOM 703 N N . ASN A 1 87 ? -17.606 4.544 -1.097 1.00 92.00 87 ASN A N 1
ATOM 704 C CA . ASN A 1 87 ? -19.035 4.234 -1.125 1.00 92.00 87 ASN A CA 1
ATOM 705 C C . ASN A 1 87 ? -19.460 3.331 0.049 1.00 92.00 87 ASN A C 1
ATOM 707 O O . ASN A 1 87 ? -20.583 2.838 0.065 1.00 92.00 87 ASN A O 1
ATOM 711 N N . TYR A 1 88 ? -18.573 3.112 1.028 1.00 89.94 88 TYR A N 1
ATOM 712 C CA . TYR A 1 88 ? -18.765 2.203 2.161 1.00 89.94 88 TYR A CA 1
ATOM 713 C C . TYR A 1 88 ? -18.915 0.717 1.786 1.00 89.94 88 TYR A C 1
ATOM 715 O O . TYR A 1 88 ? -19.384 -0.079 2.602 1.00 89.94 88 TYR A O 1
ATOM 723 N N . ASN A 1 89 ? -18.436 0.298 0.611 1.00 91.44 89 ASN A N 1
ATOM 724 C CA . ASN A 1 89 ? -18.271 -1.123 0.322 1.00 91.44 89 ASN A CA 1
ATOM 725 C C . ASN A 1 89 ? -17.089 -1.669 1.122 1.00 91.44 89 ASN A C 1
ATOM 727 O O . ASN A 1 89 ? -16.008 -1.075 1.160 1.00 91.44 89 ASN A O 1
ATOM 731 N N . TYR A 1 90 ? -17.300 -2.801 1.788 1.00 91.38 90 TYR A N 1
ATOM 732 C CA . TYR A 1 90 ? -16.280 -3.430 2.619 1.00 91.38 90 TYR A CA 1
ATOM 733 C C . TYR A 1 90 ? -15.099 -3.925 1.778 1.00 91.38 90 TYR A C 1
ATOM 735 O O . TYR A 1 90 ? -15.291 -4.607 0.774 1.00 91.38 90 TYR A O 1
ATOM 743 N N . ILE A 1 91 ? -13.880 -3.625 2.232 1.00 88.44 91 ILE A N 1
ATOM 744 C CA . ILE A 1 91 ? -12.642 -4.117 1.619 1.00 88.44 91 ILE A CA 1
ATOM 745 C C . ILE A 1 91 ? -11.969 -5.133 2.540 1.00 88.44 91 ILE A C 1
ATOM 747 O O . ILE A 1 91 ? -11.700 -6.265 2.139 1.00 88.44 91 ILE A O 1
ATOM 751 N N . LYS A 1 92 ? -11.646 -4.726 3.777 1.00 89.38 92 LYS A N 1
ATOM 752 C CA . LYS A 1 92 ? -10.853 -5.549 4.700 1.00 89.38 92 LYS A CA 1
ATOM 753 C C . LYS A 1 92 ? -11.001 -5.124 6.158 1.00 89.38 92 LYS A C 1
ATOM 755 O O . LYS A 1 92 ? -11.228 -3.956 6.462 1.00 89.38 92 LYS A O 1
ATOM 760 N N . THR A 1 93 ? -10.761 -6.066 7.063 1.00 90.56 93 THR A N 1
ATOM 761 C CA . THR A 1 93 ? -10.625 -5.832 8.504 1.00 90.56 93 THR A CA 1
ATOM 762 C C . THR A 1 93 ? -9.187 -6.054 8.958 1.00 90.56 93 THR A C 1
ATOM 764 O O . THR A 1 93 ? -8.551 -7.042 8.583 1.00 90.56 93 THR A O 1
ATOM 767 N N . ILE A 1 94 ? -8.683 -5.168 9.819 1.00 89.12 94 ILE A N 1
ATOM 768 C CA . ILE A 1 94 ? -7.387 -5.325 10.486 1.00 89.12 94 ILE A CA 1
ATOM 769 C C . ILE A 1 94 ? -7.582 -5.258 12.002 1.00 89.12 94 ILE A C 1
ATOM 771 O O . ILE A 1 94 ? -8.097 -4.277 12.534 1.00 89.12 94 ILE A O 1
ATOM 775 N N . GLY A 1 95 ? -7.138 -6.302 12.707 1.00 89.38 95 GLY A N 1
ATOM 776 C CA . GLY A 1 95 ? -7.190 -6.365 14.169 1.00 89.38 95 GLY A CA 1
ATOM 777 C C . GLY A 1 95 ? -6.151 -5.447 14.817 1.00 89.38 95 GLY A C 1
ATOM 778 O O . GLY A 1 95 ? -4.955 -5.741 14.790 1.00 89.38 95 GLY A O 1
ATOM 779 N N . GLY A 1 96 ? -6.612 -4.364 15.434 1.00 89.38 96 GLY A N 1
ATOM 780 C CA . GLY A 1 96 ? -5.807 -3.371 16.138 1.00 89.38 96 GLY A CA 1
ATOM 781 C C . GLY A 1 96 ? -5.375 -2.174 15.283 1.00 89.38 96 GLY A C 1
ATOM 782 O O . GLY A 1 96 ? -4.951 -2.294 14.130 1.00 89.38 96 GLY A O 1
ATOM 783 N N . GLN A 1 97 ? -5.410 -0.992 15.898 1.00 90.00 97 GLN A N 1
ATOM 784 C CA . GLN A 1 97 ? -4.974 0.264 15.276 1.00 90.00 97 GLN A CA 1
ATOM 785 C C . GLN A 1 97 ? -3.469 0.268 14.972 1.00 90.00 97 GLN A C 1
ATOM 787 O O . GLN A 1 97 ? -3.061 0.794 13.944 1.00 90.00 97 GLN A O 1
ATOM 792 N N . ASP A 1 98 ? -2.643 -0.372 15.807 1.00 89.12 98 ASP A N 1
ATOM 793 C CA . ASP A 1 98 ? -1.191 -0.465 15.586 1.00 89.12 98 ASP A CA 1
ATOM 794 C C . ASP A 1 98 ? -0.846 -1.319 14.358 1.00 89.12 98 ASP A C 1
ATOM 796 O O . ASP A 1 98 ? 0.046 -0.974 13.583 1.00 89.12 98 ASP A O 1
ATOM 800 N N . LYS A 1 99 ? -1.578 -2.419 14.132 1.00 88.94 99 LYS A N 1
ATOM 801 C CA . LYS A 1 99 ? -1.416 -3.231 12.916 1.00 88.94 99 LYS A CA 1
ATOM 802 C C . LYS A 1 99 ? -1.922 -2.488 11.685 1.00 88.94 9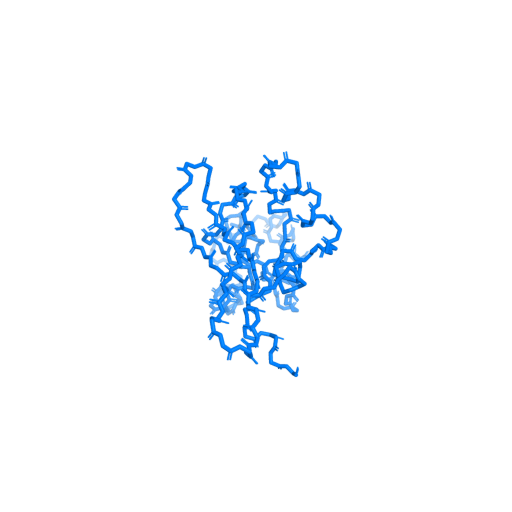9 LYS A C 1
ATOM 804 O O . LYS A 1 99 ? -1.302 -2.579 10.633 1.00 88.94 99 LYS A O 1
ATOM 809 N N . THR A 1 100 ? -2.996 -1.717 11.832 1.00 88.69 100 THR A N 1
ATOM 810 C CA . THR A 1 100 ? -3.528 -0.858 10.766 1.00 88.69 100 THR A CA 1
ATOM 811 C C . THR A 1 100 ? -2.515 0.221 10.378 1.00 88.69 100 THR A C 1
ATOM 813 O O . THR A 1 100 ? -2.235 0.411 9.201 1.00 88.69 100 THR A O 1
ATOM 816 N N . ALA A 1 101 ? -1.880 0.858 11.363 1.00 88.19 101 ALA A N 1
ATOM 817 C CA . ALA A 1 101 ? -0.812 1.830 11.149 1.00 88.19 101 ALA A CA 1
ATOM 818 C C . ALA A 1 101 ? 0.378 1.218 10.396 1.00 88.19 101 ALA A C 1
ATOM 820 O O . ALA A 1 101 ? 0.851 1.797 9.423 1.00 88.19 101 ALA A O 1
ATOM 821 N N . LYS A 1 102 ? 0.803 0.005 10.781 1.00 85.88 102 LYS A N 1
ATOM 822 C CA . LYS A 1 102 ? 1.839 -0.749 10.058 1.00 85.88 102 LYS A CA 1
ATOM 823 C C . LYS A 1 102 ? 1.420 -1.122 8.634 1.00 85.88 102 LYS A C 1
ATOM 825 O O . LYS A 1 102 ? 2.254 -1.054 7.740 1.00 85.88 102 LYS A O 1
ATOM 830 N N . TYR A 1 103 ? 0.163 -1.518 8.429 1.00 82.62 103 TYR A N 1
ATOM 831 C CA . TYR A 1 103 ? -0.369 -1.853 7.106 1.00 82.62 103 TYR A CA 1
ATOM 832 C C . TYR A 1 103 ? -0.344 -0.647 6.170 1.00 82.62 103 TYR A C 1
ATOM 834 O O . TYR A 1 103 ? 0.081 -0.796 5.039 1.00 82.62 103 TYR A O 1
ATOM 842 N N . PHE A 1 104 ? -0.712 0.540 6.652 1.00 81.69 104 PHE A N 1
ATOM 843 C CA . PHE A 1 104 ? -0.646 1.786 5.881 1.00 81.69 104 PHE A CA 1
ATOM 844 C C . PHE A 1 104 ? 0.723 2.486 5.934 1.00 81.69 104 PHE A C 1
ATOM 846 O O . PHE A 1 104 ? 0.857 3.585 5.407 1.00 81.69 104 PHE A O 1
ATOM 853 N N . ASN A 1 105 ? 1.715 1.899 6.615 1.00 80.00 105 ASN A N 1
ATOM 854 C CA . ASN A 1 105 ? 3.034 2.487 6.875 1.00 80.00 105 ASN A CA 1
ATOM 855 C C . ASN A 1 105 ? 2.993 3.942 7.387 1.00 80.00 105 ASN A C 1
ATOM 857 O O . ASN A 1 105 ? 3.758 4.808 6.963 1.00 80.00 105 ASN A O 1
ATOM 861 N N . VAL A 1 106 ? 2.084 4.216 8.317 1.00 85.50 106 VAL A N 1
ATOM 862 C CA . VAL A 1 106 ? 1.958 5.514 8.986 1.00 85.50 106 VAL A CA 1
ATOM 863 C C . VAL A 1 106 ? 2.082 5.350 10.494 1.00 85.50 106 VAL A C 1
ATOM 865 O O . VAL A 1 106 ? 2.027 4.248 11.037 1.00 85.50 106 VAL A O 1
ATOM 868 N N . SER A 1 107 ? 2.221 6.465 11.207 1.00 88.81 107 SER A N 1
ATOM 869 C CA . SER A 1 107 ? 2.120 6.454 12.663 1.00 88.81 107 SER A CA 1
ATOM 870 C C . SER A 1 107 ? 0.697 6.104 13.119 1.00 88.81 107 SER A C 1
ATOM 872 O O . SER A 1 107 ? -0.294 6.466 12.477 1.00 88.81 107 SER A O 1
ATOM 874 N N . LYS A 1 108 ? 0.577 5.462 14.289 1.00 90.38 108 LYS A N 1
ATOM 875 C CA . LYS A 1 108 ? -0.717 5.218 14.953 1.00 90.38 108 LYS A CA 1
ATOM 876 C C . LYS A 1 108 ? -1.528 6.507 15.119 1.00 90.38 108 LYS A C 1
ATOM 878 O O . LYS A 1 108 ? -2.743 6.499 14.948 1.00 90.38 108 LYS A O 1
ATOM 883 N N . TYR A 1 109 ? -0.845 7.616 15.407 1.00 91.38 109 TYR A N 1
ATOM 884 C CA . TYR A 1 109 ? -1.459 8.936 15.530 1.00 91.38 109 TYR A CA 1
ATOM 885 C C . TYR A 1 109 ? -2.239 9.336 14.271 1.00 91.38 109 TYR A C 1
ATOM 887 O O . TYR A 1 109 ? -3.362 9.821 14.384 1.00 91.38 109 TYR A O 1
ATOM 895 N N . ASN A 1 110 ? -1.694 9.087 13.074 1.00 88.94 110 ASN A N 1
ATOM 896 C CA . ASN A 1 110 ? -2.405 9.383 11.830 1.00 88.94 110 ASN A CA 1
ATOM 897 C C . ASN A 1 110 ? -3.678 8.541 11.703 1.00 88.94 110 ASN A C 1
ATOM 899 O O . ASN A 1 110 ? -4.736 9.094 11.417 1.00 88.94 110 ASN A O 1
ATOM 903 N N . ILE A 1 111 ? -3.614 7.240 11.994 1.00 90.62 111 ILE A N 1
ATOM 904 C CA . ILE A 1 111 ? -4.804 6.375 11.990 1.00 90.62 111 ILE A CA 1
ATOM 905 C C . ILE A 1 111 ? -5.875 6.912 12.950 1.00 90.62 111 ILE A C 1
ATOM 907 O O . ILE A 1 111 ? -7.020 7.104 12.549 1.00 90.62 111 ILE A O 1
ATOM 911 N N . LEU A 1 112 ? -5.495 7.241 14.187 1.00 91.38 112 LEU A N 1
ATOM 912 C CA . LEU A 1 112 ? -6.405 7.807 15.188 1.00 91.38 112 LEU A CA 1
ATOM 913 C C . LEU A 1 112 ? -7.010 9.144 14.754 1.00 91.38 112 LEU A C 1
ATOM 915 O O . LEU A 1 112 ? -8.204 9.360 14.932 1.00 91.38 112 LEU A O 1
ATOM 919 N N . LYS A 1 113 ? -6.216 10.035 14.154 1.00 92.06 113 LYS A N 1
ATOM 920 C CA . LYS A 1 113 ? -6.698 11.321 13.636 1.00 92.06 113 LYS A CA 1
ATOM 921 C C . LYS A 1 113 ? -7.806 11.127 12.601 1.00 92.06 113 LYS A C 1
ATOM 923 O O . LYS A 1 113 ? -8.795 11.851 12.650 1.00 92.06 113 LYS A O 1
ATOM 928 N N . HIS A 1 114 ? -7.633 10.180 11.681 1.00 91.00 114 HIS A N 1
ATOM 929 C CA . HIS A 1 114 ? -8.626 9.881 10.650 1.00 91.00 114 HIS A CA 1
ATOM 930 C C . HIS A 1 114 ? -9.882 9.223 11.233 1.00 91.00 114 HIS A C 1
ATOM 932 O O . HIS A 1 114 ? -10.983 9.641 10.895 1.00 91.00 114 HIS A O 1
ATOM 938 N N . LEU A 1 115 ? -9.722 8.282 12.170 1.00 91.12 115 LEU A N 1
ATOM 939 C CA . LEU A 1 115 ? -10.839 7.632 12.864 1.00 91.12 115 LEU A CA 1
ATOM 940 C C . LEU A 1 115 ? -11.667 8.615 13.703 1.00 91.12 115 LEU A C 1
ATOM 942 O O . LEU A 1 115 ? -12.889 8.578 13.660 1.00 91.12 115 LEU A O 1
ATOM 946 N N . ASN A 1 116 ? -11.012 9.499 14.459 1.00 89.75 116 ASN A N 1
ATOM 947 C CA . ASN A 1 116 ? -11.690 10.424 15.373 1.00 89.75 116 ASN A CA 1
ATOM 948 C C . ASN A 1 116 ? -12.400 11.567 14.643 1.00 89.75 116 ASN A C 1
ATOM 950 O O . ASN A 1 116 ? -13.348 12.134 15.174 1.00 89.75 116 ASN A O 1
ATOM 954 N N . LYS A 1 117 ? -11.906 11.947 13.460 1.00 89.62 117 LYS A N 1
ATOM 955 C CA . LYS A 1 117 ? -12.473 13.038 12.657 1.00 89.62 117 LYS A CA 1
ATOM 956 C C . LYS A 1 117 ? -13.389 12.549 11.532 1.00 89.62 117 LYS A C 1
ATOM 958 O O . LYS A 1 117 ? -13.907 13.387 10.808 1.00 89.62 117 LYS A O 1
ATOM 963 N N . ASP A 1 118 ? -13.531 11.232 11.374 1.00 85.19 118 ASP A N 1
ATOM 964 C CA . ASP A 1 118 ? -14.261 10.579 10.278 1.00 85.19 118 ASP A CA 1
ATOM 965 C C . ASP A 1 118 ? -13.853 11.114 8.888 1.00 85.19 118 ASP A C 1
ATOM 967 O O . ASP A 1 118 ? -14.676 11.424 8.031 1.00 85.19 118 ASP A O 1
ATOM 971 N N . ILE A 1 119 ? -12.541 11.285 8.676 1.00 88.75 119 ILE A N 1
ATOM 972 C CA . ILE A 1 119 ? -11.984 11.808 7.417 1.00 88.75 119 ILE A CA 1
ATOM 973 C C . ILE A 1 119 ? -11.427 10.643 6.592 1.00 88.75 119 ILE A C 1
ATOM 975 O O . ILE A 1 119 ? -10.634 9.863 7.138 1.00 88.75 119 ILE A O 1
ATOM 979 N N . PRO A 1 120 ? -11.706 10.574 5.272 1.00 88.25 120 PRO A N 1
ATOM 980 C CA . PRO A 1 120 ? -11.130 9.563 4.394 1.00 88.25 120 PRO A CA 1
ATOM 981 C C . PRO A 1 120 ? -9.610 9.476 4.533 1.00 88.25 120 PRO A C 1
ATOM 983 O O . PRO A 1 120 ? -8.892 10.482 4.498 1.00 88.25 120 PRO A O 1
ATOM 986 N N . PHE A 1 121 ? -9.112 8.256 4.695 1.00 87.75 121 PHE A N 1
ATOM 987 C CA . PHE A 1 121 ? -7.688 7.979 4.744 1.00 87.75 121 PHE A CA 1
ATOM 988 C C . PHE A 1 121 ? -7.129 7.942 3.322 1.00 87.75 121 PHE A C 1
ATOM 990 O O . PHE A 1 121 ? -7.694 7.291 2.444 1.00 87.75 121 PHE A O 1
ATOM 997 N N . MET A 1 122 ? -6.020 8.643 3.086 1.00 82.75 122 MET A N 1
ATOM 998 C CA . MET A 1 122 ? -5.298 8.570 1.817 1.00 82.75 122 MET A CA 1
ATOM 999 C C . MET A 1 122 ? -4.172 7.551 1.933 1.00 82.75 122 MET A C 1
ATOM 1001 O O . MET A 1 122 ? -3.229 7.758 2.699 1.00 82.75 122 MET A O 1
ATOM 1005 N N . ASN A 1 123 ? -4.242 6.491 1.136 1.00 74.69 123 ASN A N 1
ATOM 1006 C CA . ASN A 1 123 ? -3.175 5.514 0.985 1.00 74.69 123 ASN A CA 1
ATOM 1007 C C . ASN A 1 123 ? -2.010 6.134 0.191 1.00 74.69 123 ASN A C 1
ATOM 1009 O O . ASN A 1 123 ? -1.859 5.931 -1.013 1.00 74.69 123 ASN A O 1
ATOM 1013 N N . LYS A 1 124 ? -1.200 6.945 0.876 1.00 66.31 124 LYS A N 1
ATOM 1014 C CA . LYS A 1 124 ? 0.007 7.578 0.335 1.00 66.31 124 LYS A CA 1
ATOM 1015 C C . LYS A 1 124 ? 1.207 6.635 0.456 1.00 66.31 124 LYS A C 1
ATOM 1017 O O . LYS A 1 124 ? 2.200 7.029 1.046 1.00 66.31 124 LYS A O 1
ATOM 1022 N N . PHE A 1 125 ? 1.122 5.444 -0.136 1.00 54.50 125 PHE A N 1
ATOM 1023 C CA . PHE A 1 125 ? 2.188 4.433 -0.239 1.00 54.50 125 PHE A CA 1
ATOM 1024 C C . PHE A 1 125 ? 2.305 3.426 0.931 1.00 54.50 125 PHE A C 1
ATOM 1026 O O . PHE A 1 125 ? 2.127 3.767 2.096 1.00 54.50 125 PHE A O 1
ATOM 1033 N N . TYR A 1 126 ? 2.729 2.203 0.563 1.00 53.50 126 TYR A N 1
ATOM 1034 C CA . TYR A 1 126 ? 3.289 1.109 1.384 1.00 53.50 126 TYR A CA 1
ATOM 1035 C C . TYR A 1 126 ? 2.335 0.179 2.133 1.00 53.50 126 TYR A C 1
ATOM 1037 O O . TYR A 1 126 ? 2.321 0.115 3.361 1.00 53.50 126 TYR A O 1
ATOM 1045 N N . LEU A 1 127 ? 1.662 -0.681 1.382 1.00 53.22 127 LEU A N 1
ATOM 1046 C CA . LEU A 1 127 ? 1.016 -1.853 1.957 1.00 53.22 127 LEU A CA 1
ATOM 1047 C C . LEU A 1 127 ? 2.052 -2.964 2.078 1.00 53.22 127 LEU A C 1
ATOM 1049 O O . LEU A 1 127 ? 2.309 -3.650 1.105 1.00 53.22 127 LEU A O 1
ATOM 1053 N N . LYS A 1 128 ? 2.683 -3.152 3.242 1.00 52.12 128 LYS A N 1
ATOM 1054 C CA . LYS A 1 128 ? 3.456 -4.382 3.475 1.00 52.12 128 LYS A CA 1
ATOM 1055 C C . LYS A 1 128 ? 2.476 -5.554 3.488 1.00 52.12 128 LYS A C 1
ATOM 1057 O O . LYS A 1 128 ? 1.613 -5.617 4.367 1.00 52.12 128 LYS A O 1
ATOM 1062 N N . SER A 1 129 ? 2.609 -6.476 2.530 1.00 47.47 129 SER A N 1
ATOM 1063 C CA . SER A 1 129 ? 1.878 -7.748 2.548 1.00 47.47 129 SER A CA 1
ATOM 1064 C C . SER A 1 129 ? 1.960 -8.375 3.940 1.00 47.47 129 SER A C 1
ATOM 1066 O O . SER A 1 129 ? 3.036 -8.444 4.548 1.00 47.47 129 SER A O 1
ATOM 1068 N N . SER A 1 130 ? 0.816 -8.830 4.461 1.00 46.06 130 SER A N 1
ATOM 1069 C CA . SER A 1 130 ? 0.689 -9.309 5.838 1.00 46.06 130 SER A CA 1
ATOM 1070 C C . SER A 1 130 ? 1.612 -10.488 6.180 1.00 46.06 130 SER A C 1
ATOM 1072 O O . SER A 1 130 ? 1.827 -10.772 7.358 1.00 46.06 130 SER A O 1
ATOM 1074 N N . SER A 1 131 ? 2.190 -11.151 5.171 1.00 46.69 131 SER A N 1
ATOM 1075 C CA . SER A 1 131 ? 3.194 -12.211 5.312 1.00 46.69 131 SER A CA 1
ATOM 1076 C C . SER A 1 131 ? 4.521 -11.736 5.921 1.00 46.69 131 SER A C 1
ATOM 1078 O O . SER A 1 131 ? 5.231 -12.545 6.512 1.00 46.69 131 SER A O 1
ATOM 1080 N N . THR A 1 132 ? 4.838 -10.438 5.862 1.00 44.72 132 THR A N 1
ATOM 1081 C CA . THR A 1 132 ? 6.056 -9.867 6.476 1.00 44.72 132 THR A CA 1
ATOM 1082 C C . THR A 1 132 ? 5.929 -9.567 7.974 1.00 44.72 132 THR A C 1
ATOM 1084 O O . THR A 1 132 ? 6.924 -9.230 8.610 1.00 44.72 132 THR A O 1
ATOM 1087 N N . PHE A 1 133 ? 4.740 -9.723 8.573 1.00 39.97 133 PHE A N 1
ATOM 1088 C CA . PHE A 1 133 ? 4.535 -9.547 10.020 1.00 39.97 133 PHE A CA 1
ATOM 1089 C C . PHE A 1 133 ? 4.721 -10.831 10.839 1.00 39.97 133 PHE A C 1
ATOM 1091 O O . PHE A 1 133 ? 4.478 -10.812 12.043 1.00 39.97 133 PHE A O 1
ATOM 1098 N N . LYS A 1 134 ? 5.158 -11.938 10.222 1.00 32.97 134 LYS A N 1
ATOM 1099 C CA . LYS A 1 134 ? 5.685 -13.085 10.969 1.00 32.97 134 LYS A CA 1
ATOM 1100 C C . LYS A 1 134 ? 7.141 -12.814 11.357 1.00 32.97 134 LYS A C 1
ATOM 1102 O O . LYS A 1 134 ? 8.052 -13.162 10.612 1.00 32.97 134 LYS A O 1
ATOM 1107 N N . LYS A 1 135 ? 7.329 -12.198 12.520 1.00 32.44 135 LYS A N 1
ATOM 1108 C CA . LYS A 1 135 ? 8.424 -12.491 13.451 1.00 32.44 135 LYS A CA 1
ATOM 1109 C C . LYS A 1 135 ? 7.871 -12.387 14.861 1.00 32.44 135 LYS A C 1
ATOM 1111 O O . LYS A 1 135 ? 7.199 -11.367 15.134 1.00 32.44 135 LYS A O 1
#

Organism: NCBI:txid36038

InterPro domains:
  IPR003647 Intron encoded nuclease repeat [SM00497] (78-130)

pLDDT: mean 81.55, std 14.14, range [32.44, 95.25]

Foldseek 3Di:
DVVLLVLCVLLVLCVPPLNVVCVVCVVVCVVVVDDPVRPPVVSSCVSNPDHRQDDNPADQWWFKEKDWDDDPDDDDTWIWIFIGHPVRHGDDIDTDLCVVCVQLVHDSVLSVVCHVVRHIDGSPDGRGDPVVPPD

Sequence (135 aa):
MFKICLTILINGLHYTDKGHKFLLNANKYIANNLSILDLPWKEIDDILSQPSIFDTNLPYKTNIKNYTLSLKHNKSITSGVYIYDLNYNYIKTIGGQDKTAKYFNVSKYNILKHLNKDIPFMNKFYLKSSSTFKK